Protein AF-A0A0C9VLL1-F1 (afdb_monomer_lite)

Structure (mmCIF, N/CA/C/O backbone):
data_AF-A0A0C9VLL1-F1
#
_entry.id   AF-A0A0C9VLL1-F1
#
loop_
_atom_site.group_PDB
_atom_site.id
_atom_site.type_symbol
_atom_site.label_atom_id
_atom_site.label_alt_id
_atom_site.label_comp_id
_atom_site.label_asym_id
_atom_site.label_entity_id
_atom_site.label_seq_id
_atom_site.pdbx_PDB_ins_code
_atom_site.Cartn_x
_atom_site.Cartn_y
_atom_site.Cartn_z
_atom_site.occupancy
_atom_site.B_iso_or_equiv
_atom_site.auth_seq_id
_atom_site.auth_comp_id
_atom_site.auth_asym_id
_atom_site.auth_atom_id
_atom_site.pdbx_PDB_model_num
ATOM 1 N N . GLY A 1 1 ? 0.682 0.748 -7.495 1.00 79.44 1 GLY A N 1
ATOM 2 C CA . GLY A 1 1 ? 1.869 -0.104 -7.284 1.00 79.44 1 GLY A CA 1
ATOM 3 C C . GLY A 1 1 ? 2.097 -0.518 -5.833 1.00 79.44 1 GLY A C 1
ATOM 4 O O . GLY A 1 1 ? 3.185 -0.269 -5.327 1.00 79.44 1 GLY A O 1
ATOM 5 N N . GLY A 1 2 ? 1.151 -1.237 -5.201 1.00 90.38 2 GLY A N 1
ATOM 6 C CA . GLY A 1 2 ? 1.357 -1.857 -3.873 1.00 90.38 2 GLY A CA 1
ATOM 7 C C . GLY A 1 2 ? 2.268 -3.091 -3.916 1.00 90.38 2 GLY A C 1
ATOM 8 O O . GLY A 1 2 ? 2.819 -3.364 -4.970 1.00 90.38 2 GLY A O 1
ATOM 9 N N . THR A 1 3 ? 2.415 -3.881 -2.848 1.00 95.69 3 THR A N 1
ATOM 10 C CA . THR A 1 3 ? 3.528 -4.856 -2.713 1.00 95.69 3 THR A CA 1
ATOM 11 C C . THR A 1 3 ? 3.688 -5.839 -3.875 1.00 95.69 3 THR A C 1
ATOM 13 O O . THR A 1 3 ? 4.800 -6.066 -4.348 1.00 95.69 3 THR A O 1
ATOM 16 N N . ALA A 1 4 ? 2.591 -6.376 -4.412 1.00 97.44 4 ALA A N 1
ATOM 17 C CA . ALA A 1 4 ? 2.647 -7.255 -5.583 1.00 97.44 4 ALA A CA 1
ATOM 18 C C . ALA A 1 4 ? 2.974 -6.512 -6.897 1.00 97.44 4 ALA A C 1
ATOM 20 O O . ALA A 1 4 ? 3.528 -7.102 -7.821 1.00 97.44 4 ALA A O 1
ATOM 21 N N . GLY A 1 5 ? 2.643 -5.222 -6.991 1.00 96.75 5 GLY A N 1
ATOM 22 C CA . GLY A 1 5 ? 2.743 -4.403 -8.201 1.00 96.75 5 GLY A CA 1
ATOM 23 C C . GLY A 1 5 ? 4.164 -4.306 -8.763 1.00 96.75 5 GLY A C 1
ATOM 24 O O . GLY A 1 5 ? 4.368 -4.750 -9.890 1.00 96.75 5 GLY A O 1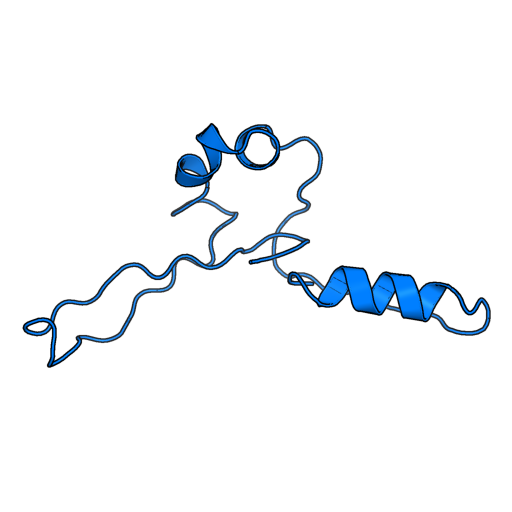
ATOM 25 N N . PRO A 1 6 ? 5.156 -3.782 -8.015 1.00 96.00 6 PRO A N 1
ATOM 26 C CA . PRO A 1 6 ? 6.548 -3.738 -8.457 1.00 96.00 6 PRO A CA 1
ATOM 27 C C . PRO A 1 6 ? 7.125 -5.120 -8.765 1.00 96.00 6 PRO A C 1
ATOM 29 O O . PRO A 1 6 ? 7.881 -5.254 -9.722 1.00 96.00 6 PRO A O 1
ATOM 32 N N . VAL A 1 7 ? 6.744 -6.160 -8.011 1.00 97.81 7 VAL A N 1
ATOM 33 C CA . VAL A 1 7 ? 7.205 -7.535 -8.266 1.00 97.81 7 VAL A CA 1
ATOM 34 C C . VAL A 1 7 ? 6.709 -8.024 -9.625 1.00 97.81 7 VAL A C 1
ATOM 36 O O . VAL A 1 7 ? 7.508 -8.484 -10.438 1.00 97.81 7 VAL A O 1
ATOM 39 N N . ILE A 1 8 ? 5.410 -7.891 -9.900 1.00 97.94 8 ILE A N 1
ATOM 40 C CA . ILE A 1 8 ? 4.818 -8.282 -11.184 1.00 97.94 8 ILE A CA 1
ATOM 41 C C . ILE A 1 8 ? 5.395 -7.433 -12.320 1.00 97.94 8 ILE A C 1
ATOM 43 O O . ILE A 1 8 ? 5.799 -7.988 -13.339 1.00 97.94 8 ILE A O 1
ATOM 47 N N . ALA A 1 9 ? 5.476 -6.110 -12.143 1.00 97.94 9 ALA A N 1
ATOM 48 C CA . ALA A 1 9 ? 6.021 -5.205 -13.149 1.00 97.94 9 ALA A CA 1
ATOM 49 C C . ALA A 1 9 ? 7.458 -5.592 -13.522 1.00 97.94 9 ALA A C 1
ATOM 51 O O . ALA A 1 9 ? 7.742 -5.760 -14.703 1.00 97.94 9 ALA A O 1
ATOM 52 N N . ASN A 1 10 ? 8.313 -5.842 -12.524 1.00 97.94 10 ASN A N 1
ATOM 53 C CA . ASN A 1 10 ? 9.693 -6.274 -12.732 1.00 97.94 10 ASN A CA 1
ATOM 54 C C . ASN A 1 10 ? 9.775 -7.582 -13.539 1.00 97.94 10 ASN A C 1
ATOM 56 O O . ASN A 1 10 ? 10.512 -7.657 -14.518 1.00 97.94 10 ASN A O 1
ATOM 60 N N . ARG A 1 11 ? 8.966 -8.595 -13.189 1.00 98.44 11 ARG A N 1
ATOM 61 C CA . ARG A 1 11 ? 8.934 -9.872 -13.928 1.00 98.44 11 ARG A CA 1
ATOM 62 C C . ARG A 1 11 ? 8.453 -9.713 -15.365 1.00 98.44 11 ARG A C 1
ATOM 64 O O . ARG A 1 11 ? 9.017 -10.318 -16.267 1.00 98.44 11 ARG A O 1
ATOM 71 N N . LEU A 1 12 ? 7.430 -8.892 -15.595 1.00 98.31 12 LEU A N 1
ATOM 72 C CA . LEU A 1 12 ? 6.926 -8.636 -16.945 1.00 98.31 12 LEU A CA 1
ATOM 73 C C . LEU A 1 12 ? 7.964 -7.908 -17.813 1.00 98.31 12 LEU A C 1
ATOM 75 O O . LEU A 1 12 ? 8.084 -8.222 -18.996 1.00 98.31 12 LEU A O 1
ATOM 79 N N . THR A 1 13 ? 8.743 -6.989 -17.230 1.00 98.25 13 THR A N 1
ATOM 80 C CA . THR A 1 13 ? 9.801 -6.256 -17.945 1.00 98.25 13 THR A CA 1
ATOM 81 C C . THR A 1 13 ? 11.039 -7.091 -18.284 1.00 98.25 13 THR A C 1
ATOM 83 O O . THR A 1 13 ? 11.850 -6.644 -19.089 1.00 98.25 13 THR A O 1
ATOM 86 N N . GLU A 1 14 ? 11.190 -8.311 -17.748 1.00 98.50 14 GLU A N 1
ATOM 87 C CA . GLU A 1 14 ? 12.274 -9.230 -18.152 1.00 98.50 14 GLU A CA 1
ATOM 88 C C . GLU A 1 14 ? 12.175 -9.622 -19.639 1.00 98.50 14 GLU A C 1
ATOM 90 O O . GLU A 1 14 ? 13.175 -9.975 -20.264 1.00 98.50 14 GLU A O 1
ATOM 95 N N . ASN A 1 15 ? 10.979 -9.541 -20.234 1.00 98.38 15 ASN A N 1
ATOM 96 C CA . ASN A 1 15 ? 10.796 -9.733 -21.665 1.00 98.38 15 ASN A CA 1
ATOM 97 C C . ASN A 1 15 ? 10.923 -8.389 -22.412 1.00 98.38 15 ASN A C 1
ATOM 99 O O . ASN A 1 15 ? 10.003 -7.572 -22.339 1.00 98.38 15 ASN A O 1
ATOM 103 N N . PRO A 1 16 ? 11.971 -8.182 -23.234 1.00 97.75 16 PRO A N 1
ATOM 104 C CA . PRO A 1 16 ? 12.210 -6.903 -23.907 1.00 97.75 16 PRO A CA 1
ATOM 105 C C . PRO A 1 16 ? 11.163 -6.557 -24.978 1.00 97.75 16 PRO A C 1
ATOM 107 O O . PRO A 1 16 ? 11.156 -5.444 -25.493 1.00 97.75 16 PRO A O 1
ATOM 110 N N . ARG A 1 17 ? 10.277 -7.497 -25.342 1.00 98.44 17 ARG A N 1
ATOM 111 C CA . ARG A 1 17 ? 9.173 -7.253 -26.286 1.00 98.44 17 ARG A CA 1
ATOM 112 C C . ARG A 1 17 ? 7.936 -6.636 -25.629 1.00 98.44 17 ARG A C 1
ATOM 114 O O . ARG A 1 17 ? 6.980 -6.337 -26.338 1.00 98.44 17 ARG A O 1
ATOM 121 N N . ILE A 1 18 ? 7.913 -6.503 -24.303 1.00 98.25 18 ILE A N 1
ATOM 122 C CA . ILE A 1 18 ? 6.753 -6.028 -23.546 1.00 98.25 18 ILE A CA 1
ATOM 123 C C . ILE A 1 18 ? 7.073 -4.662 -22.939 1.00 98.25 18 ILE A C 1
ATOM 125 O O . ILE A 1 18 ? 8.066 -4.499 -22.236 1.00 98.25 18 ILE A O 1
ATOM 129 N N . SER A 1 19 ? 6.198 -3.683 -23.170 1.00 98.38 19 SER A N 1
ATOM 130 C CA . SER A 1 19 ? 6.219 -2.404 -22.456 1.00 98.38 19 SER A CA 1
ATOM 131 C C . SER A 1 19 ? 5.229 -2.448 -21.295 1.00 98.38 19 SER A C 1
ATOM 133 O O . SER A 1 19 ? 4.065 -2.801 -21.482 1.00 98.38 19 SER A O 1
ATOM 135 N N . VAL A 1 20 ? 5.686 -2.089 -20.097 1.00 98.25 20 VAL A N 1
ATOM 136 C CA . VAL A 1 20 ? 4.890 -2.133 -18.864 1.00 98.25 20 VAL A CA 1
ATOM 137 C C . VAL A 1 20 ? 4.754 -0.724 -18.300 1.00 98.25 20 VAL A C 1
ATOM 139 O O . VAL A 1 20 ? 5.748 -0.018 -18.151 1.00 98.25 20 VAL A O 1
ATOM 142 N N . LEU A 1 21 ? 3.529 -0.332 -17.951 1.00 97.88 21 LEU A N 1
ATOM 143 C CA . LEU A 1 21 ? 3.241 0.893 -17.209 1.00 97.88 21 LEU A CA 1
ATOM 144 C C . LEU A 1 21 ? 2.760 0.523 -15.803 1.00 97.88 21 LEU A C 1
ATOM 146 O O . LEU A 1 21 ? 1.744 -0.152 -15.650 1.00 97.88 21 LEU A O 1
ATOM 150 N N . LEU A 1 22 ? 3.476 0.988 -14.781 1.00 97.19 22 LEU A N 1
ATOM 151 C CA . LEU A 1 22 ? 3.065 0.873 -13.385 1.00 97.19 22 LEU A CA 1
ATOM 152 C C . LEU A 1 22 ? 2.571 2.234 -12.893 1.00 97.19 22 LEU A C 1
ATOM 154 O O . LEU A 1 22 ? 3.339 3.190 -12.855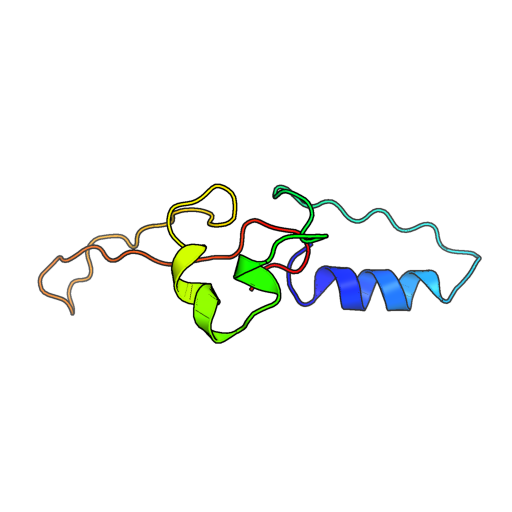 1.00 97.19 22 LEU A O 1
ATOM 158 N N . ILE A 1 23 ? 1.303 2.304 -12.490 1.00 97.38 23 ILE A N 1
ATOM 159 C CA . ILE A 1 23 ? 0.712 3.508 -11.899 1.00 97.38 23 ILE A CA 1
ATOM 160 C C . ILE A 1 23 ? 0.619 3.322 -10.382 1.00 97.38 23 ILE A C 1
ATOM 162 O O . ILE A 1 23 ? 0.175 2.284 -9.874 1.00 97.38 23 ILE A O 1
ATOM 166 N N . GLU A 1 24 ? 1.069 4.333 -9.652 1.00 97.88 24 GLU A N 1
ATOM 167 C CA . GLU A 1 24 ? 0.987 4.451 -8.201 1.00 97.88 24 GLU A CA 1
ATOM 168 C C . GLU A 1 24 ? 0.417 5.829 -7.863 1.00 97.88 24 GLU A C 1
ATOM 170 O O . GLU A 1 24 ? 0.782 6.812 -8.502 1.00 97.88 24 GLU A O 1
ATOM 175 N N . ALA A 1 25 ? -0.518 5.872 -6.912 1.00 97.94 25 ALA A N 1
ATOM 176 C CA . ALA A 1 25 ? -1.161 7.113 -6.490 1.00 97.94 25 ALA A CA 1
ATOM 177 C C . ALA A 1 25 ? -0.285 7.875 -5.487 1.00 97.94 25 ALA A C 1
ATOM 179 O O . ALA A 1 25 ? -0.248 9.105 -5.500 1.00 97.94 25 ALA A O 1
ATOM 180 N N . GLY A 1 26 ? 0.430 7.129 -4.642 1.00 97.00 26 GLY A N 1
ATOM 181 C CA . GLY A 1 26 ? 1.322 7.687 -3.644 1.00 97.00 26 GLY A CA 1
ATOM 182 C C . GLY A 1 26 ? 2.653 8.194 -4.198 1.00 97.00 26 GLY A C 1
ATOM 183 O O . GLY A 1 26 ? 3.032 7.898 -5.334 1.00 97.00 26 GLY A O 1
ATOM 184 N N . PRO A 1 27 ? 3.404 8.945 -3.378 1.00 96.50 27 PRO A N 1
ATOM 185 C CA . PRO A 1 27 ? 4.764 9.353 -3.702 1.00 96.50 27 PRO A CA 1
ATOM 186 C C . PRO A 1 27 ? 5.724 8.160 -3.872 1.00 96.50 27 PRO A C 1
ATOM 188 O O . PRO A 1 27 ? 5.434 7.009 -3.536 1.00 96.50 27 PRO A O 1
ATOM 191 N N . ASN A 1 28 ? 6.917 8.471 -4.376 1.00 94.75 28 ASN A N 1
ATOM 192 C CA . ASN A 1 28 ? 8.091 7.598 -4.346 1.00 94.75 28 ASN A CA 1
ATOM 193 C C . ASN A 1 28 ? 8.507 7.269 -2.889 1.00 94.75 28 ASN A C 1
ATOM 195 O O . ASN A 1 28 ? 8.258 8.056 -1.975 1.00 94.75 28 ASN A O 1
ATOM 199 N N . ASN A 1 29 ? 9.164 6.124 -2.682 1.00 93.88 29 ASN A N 1
ATOM 200 C CA . ASN A 1 29 ? 9.735 5.678 -1.406 1.00 93.88 29 ASN A CA 1
ATOM 201 C C . ASN A 1 29 ? 11.255 5.937 -1.260 1.00 93.88 29 ASN A C 1
ATOM 203 O O . ASN A 1 29 ? 11.838 5.638 -0.214 1.00 93.88 29 ASN A O 1
ATOM 207 N N . GLU A 1 30 ? 11.922 6.478 -2.280 1.00 95.88 30 GLU A N 1
ATOM 208 C CA . GLU A 1 30 ? 13.364 6.743 -2.268 1.00 95.88 30 GLU A CA 1
ATOM 209 C C . GLU A 1 30 ? 13.767 7.823 -1.250 1.00 95.88 30 GLU A C 1
ATOM 211 O O . GLU A 1 30 ? 13.115 8.856 -1.110 1.00 95.88 30 GLU A O 1
ATOM 216 N N . GLY A 1 31 ? 14.867 7.592 -0.524 1.00 95.88 31 GLY A N 1
ATOM 217 C CA . GLY A 1 31 ? 15.423 8.566 0.427 1.00 95.88 31 GLY A CA 1
ATOM 218 C C . GLY A 1 31 ? 14.602 8.795 1.705 1.00 95.88 31 GLY A C 1
ATOM 219 O O . GLY A 1 31 ? 14.966 9.643 2.520 1.00 95.88 31 GLY A O 1
ATOM 220 N N . ILE A 1 32 ? 13.511 8.052 1.926 1.00 96.75 32 ILE A N 1
ATOM 221 C CA . ILE A 1 32 ? 12.634 8.267 3.082 1.00 96.75 32 ILE A CA 1
ATOM 222 C C . ILE A 1 32 ? 13.129 7.474 4.297 1.00 96.75 32 ILE A C 1
ATOM 224 O O . ILE A 1 32 ? 12.829 6.291 4.461 1.00 96.75 32 ILE A O 1
ATOM 228 N N . LEU A 1 33 ? 13.844 8.145 5.207 1.00 97.50 33 LEU A N 1
ATOM 229 C CA . LEU A 1 33 ? 14.436 7.521 6.402 1.00 97.50 33 LEU A CA 1
ATOM 230 C C . LEU A 1 33 ? 13.414 6.749 7.257 1.00 97.50 33 LEU A C 1
ATOM 232 O O . LEU A 1 33 ? 13.708 5.659 7.742 1.00 97.50 33 LEU A O 1
ATOM 236 N N . ASN A 1 34 ? 12.201 7.291 7.413 1.00 97.00 34 ASN A N 1
ATOM 237 C CA . ASN A 1 34 ? 11.140 6.649 8.196 1.00 97.00 34 ASN A CA 1
ATOM 238 C C . ASN A 1 34 ? 10.644 5.322 7.582 1.00 97.00 34 ASN A C 1
ATOM 240 O O . ASN A 1 34 ? 10.061 4.520 8.304 1.00 97.00 34 ASN A O 1
ATOM 244 N N . MET A 1 35 ? 10.872 5.086 6.282 1.00 96.00 35 MET A N 1
ATOM 245 C CA . MET A 1 35 ? 10.583 3.811 5.607 1.00 96.00 35 MET A CA 1
ATOM 246 C C . MET A 1 35 ? 11.776 2.859 5.625 1.00 96.00 35 MET A C 1
ATOM 248 O O . MET A 1 35 ? 11.599 1.649 5.708 1.00 96.00 35 MET A O 1
ATOM 252 N N . GLN A 1 36 ? 12.991 3.399 5.546 1.00 96.56 36 GLN A N 1
ATOM 253 C CA . GLN A 1 36 ? 14.217 2.603 5.499 1.00 96.56 36 GLN A CA 1
ATOM 254 C C . GLN A 1 36 ? 14.578 1.999 6.859 1.00 96.56 36 GLN A C 1
ATOM 256 O O . GLN A 1 36 ? 15.127 0.902 6.916 1.00 96.56 36 GLN A O 1
ATOM 261 N N . VAL A 1 37 ? 14.280 2.706 7.954 1.00 97.88 37 VAL A N 1
ATOM 262 C CA . VAL A 1 37 ? 14.555 2.248 9.321 1.00 97.88 37 VAL A CA 1
ATOM 263 C C . VAL A 1 37 ? 13.302 1.568 9.885 1.00 97.88 37 VAL A C 1
ATOM 265 O O . VAL A 1 37 ? 12.340 2.269 10.205 1.00 97.88 37 VAL A O 1
ATOM 268 N N . PRO A 1 38 ? 13.289 0.236 10.101 1.00 96.38 38 PRO A N 1
ATOM 269 C CA . PRO A 1 38 ? 12.075 -0.481 10.512 1.00 96.38 38 PRO A CA 1
ATOM 270 C C . PRO A 1 38 ? 11.439 0.050 11.805 1.00 96.38 38 PRO A C 1
ATOM 272 O O . PRO A 1 38 ? 10.214 0.132 11.922 1.00 96.38 38 PRO A O 1
ATOM 275 N N . ALA A 1 39 ? 12.272 0.487 12.755 1.00 98.06 39 ALA A N 1
ATOM 276 C CA . ALA A 1 39 ? 11.831 1.065 14.024 1.00 98.06 39 ALA A CA 1
ATOM 277 C C . ALA A 1 39 ? 11.050 2.388 13.870 1.00 98.06 39 ALA A C 1
ATOM 279 O O . ALA A 1 39 ? 10.384 2.816 14.809 1.00 98.06 39 ALA A O 1
ATOM 280 N N . PHE A 1 40 ? 11.125 3.054 12.712 1.00 97.62 40 PHE A N 1
ATOM 281 C CA . PHE A 1 40 ? 10.438 4.320 12.443 1.00 97.62 40 PHE A CA 1
ATOM 282 C C . PHE A 1 40 ? 9.118 4.156 11.685 1.00 97.62 40 PHE A C 1
ATOM 284 O O . PHE A 1 40 ? 8.434 5.155 11.474 1.00 97.62 40 PHE A O 1
ATOM 291 N N . SER A 1 41 ? 8.716 2.931 11.336 1.00 94.50 41 SER A N 1
ATOM 292 C CA . SER A 1 41 ? 7.494 2.654 10.561 1.00 94.50 41 SER A CA 1
ATOM 293 C C . SER A 1 41 ? 6.227 3.304 11.138 1.00 94.50 41 SER A C 1
ATOM 295 O O . SER A 1 41 ? 5.424 3.859 10.390 1.00 94.50 41 SER A O 1
ATOM 297 N N . GLY A 1 42 ? 6.080 3.349 12.467 1.00 95.38 42 GLY A N 1
ATOM 298 C CA . GLY A 1 42 ? 4.955 4.021 13.135 1.00 95.38 42 GLY A CA 1
ATOM 299 C C . GLY A 1 42 ? 4.869 5.537 12.898 1.00 95.38 42 GLY A C 1
ATOM 300 O O . GLY A 1 42 ? 3.842 6.140 13.182 1.00 95.38 42 GLY A O 1
ATOM 301 N N . ARG A 1 43 ? 5.916 6.172 12.355 1.00 96.94 43 ARG A N 1
ATOM 302 C CA . ARG A 1 43 ? 5.927 7.599 11.983 1.00 96.94 43 ARG A CA 1
ATOM 303 C C . ARG A 1 43 ? 5.315 7.870 10.605 1.00 96.94 43 ARG A C 1
ATOM 305 O O . ARG A 1 43 ? 5.236 9.027 10.207 1.00 96.94 43 ARG A O 1
ATOM 312 N N . LEU A 1 44 ? 4.951 6.828 9.856 1.00 96.44 44 LEU A N 1
ATOM 313 C CA . LEU A 1 44 ? 4.399 6.948 8.503 1.00 96.44 44 LEU A CA 1
ATOM 314 C C . LEU A 1 44 ? 2.869 7.055 8.492 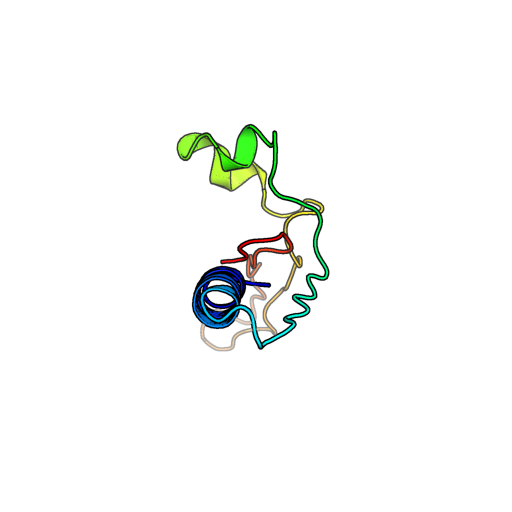1.00 96.44 44 LEU A C 1
ATOM 316 O O . LEU A 1 44 ? 2.309 7.604 7.546 1.00 96.44 44 LEU A O 1
ATOM 320 N N . THR A 1 45 ? 2.192 6.569 9.534 1.00 95.62 45 THR A N 1
ATOM 321 C CA . THR A 1 45 ? 0.729 6.665 9.658 1.00 95.62 45 THR A CA 1
ATOM 322 C C . THR A 1 45 ? 0.281 8.115 9.802 1.00 95.62 45 THR A C 1
ATOM 324 O O . THR A 1 45 ? 0.976 8.901 10.449 1.00 95.62 45 THR A O 1
ATOM 327 N N . ASN A 1 46 ? -0.890 8.462 9.260 1.00 94.62 46 ASN A N 1
ATOM 328 C CA . ASN A 1 46 ? -1.416 9.839 9.234 1.00 94.62 46 ASN A CA 1
ATOM 329 C C . ASN A 1 46 ? -0.495 10.859 8.527 1.00 94.62 46 ASN A C 1
ATOM 331 O O . ASN A 1 46 ? -0.513 12.050 8.842 1.00 94.62 46 ASN A O 1
ATOM 335 N N . THR A 1 47 ? 0.326 10.406 7.579 1.00 96.62 47 THR A N 1
ATOM 336 C CA . THR A 1 47 ? 1.141 11.272 6.711 1.00 96.62 47 THR A CA 1
ATOM 337 C C . THR A 1 47 ? 0.729 11.088 5.249 1.00 96.62 47 THR A C 1
ATOM 339 O O . THR A 1 47 ? -0.157 10.295 4.951 1.00 96.62 47 THR A O 1
ATOM 342 N N . GLN A 1 48 ? 1.407 11.758 4.311 1.00 96.50 48 GLN A N 1
ATOM 343 C CA . GLN A 1 48 ? 1.200 11.547 2.868 1.00 96.50 48 GLN A CA 1
ATOM 344 C C . GLN A 1 48 ? 1.427 10.095 2.395 1.00 96.50 48 GLN A C 1
ATOM 346 O O . GLN A 1 48 ? 1.024 9.750 1.286 1.00 96.50 48 GLN A O 1
ATOM 351 N N . TYR A 1 49 ? 2.078 9.267 3.222 1.00 97.62 49 TYR A N 1
ATOM 352 C CA . TYR A 1 49 ? 2.378 7.860 2.948 1.00 97.62 49 TYR A CA 1
ATOM 353 C C . TYR A 1 49 ? 1.299 6.886 3.438 1.00 97.62 49 TYR A C 1
ATOM 355 O O . TYR A 1 49 ? 1.472 5.671 3.327 1.00 97.62 49 TYR A O 1
ATOM 363 N N . ASP A 1 50 ? 0.202 7.398 3.990 1.00 97.50 50 ASP A N 1
ATOM 364 C CA . ASP A 1 50 ? -0.933 6.625 4.479 1.00 97.50 50 ASP A CA 1
ATOM 365 C C . ASP A 1 50 ? -2.207 7.094 3.774 1.00 97.50 50 ASP A C 1
ATOM 367 O O . ASP A 1 50 ? -2.456 8.291 3.643 1.00 97.50 50 ASP A O 1
ATOM 371 N N . TRP A 1 51 ? -3.036 6.149 3.341 1.00 97.38 51 TRP A N 1
ATOM 372 C CA . TRP A 1 51 ? -4.354 6.450 2.781 1.00 97.38 51 TRP A CA 1
ATOM 373 C C . TRP A 1 51 ? -5.310 7.063 3.808 1.00 97.38 51 TRP A C 1
ATOM 375 O O . TRP A 1 51 ? -6.337 7.621 3.421 1.00 97.38 51 TRP A O 1
ATOM 385 N N . ASN A 1 52 ? -4.983 6.962 5.103 1.00 96.44 52 ASN A N 1
ATOM 386 C CA . ASN A 1 52 ? -5.764 7.525 6.202 1.00 96.44 52 ASN A CA 1
ATOM 387 C C . ASN A 1 52 ? -7.211 6.999 6.218 1.00 96.44 52 ASN A C 1
ATOM 389 O O . ASN A 1 52 ? -8.184 7.737 6.392 1.00 96.44 52 ASN A O 1
ATOM 393 N N . PHE A 1 53 ? -7.366 5.693 5.993 1.00 97.31 53 PHE A N 1
ATOM 394 C CA . PHE A 1 53 ? -8.670 5.056 6.075 1.00 97.31 53 PHE A CA 1
ATOM 395 C C . PHE A 1 53 ? -9.114 4.879 7.521 1.00 97.31 53 PHE A C 1
ATOM 397 O O . PHE A 1 53 ? -8.323 4.645 8.438 1.00 97.31 53 PHE A O 1
ATOM 404 N N . THR A 1 54 ? -10.428 4.915 7.700 1.00 97.69 54 THR A N 1
ATOM 405 C CA . THR A 1 54 ? -11.091 4.556 8.948 1.00 97.69 54 THR A CA 1
ATOM 406 C C . THR A 1 54 ? -12.133 3.488 8.668 1.00 97.69 54 THR A C 1
ATOM 408 O O . THR A 1 54 ? -12.762 3.463 7.607 1.00 97.69 54 THR A O 1
ATOM 411 N N . THR A 1 55 ? -12.302 2.558 9.602 1.00 98.00 55 THR A N 1
ATOM 412 C CA . THR A 1 55 ? -13.390 1.587 9.510 1.00 98.00 55 THR A CA 1
ATOM 413 C C . THR A 1 55 ? -14.725 2.272 9.785 1.00 98.00 55 THR A C 1
ATOM 415 O O . THR A 1 55 ? -14.803 3.257 10.519 1.00 98.00 55 THR A O 1
ATOM 418 N N . VAL A 1 56 ? -15.815 1.720 9.258 1.00 98.06 56 VAL A N 1
ATOM 419 C CA . VAL A 1 56 ? -17.153 2.069 9.760 1.00 98.06 56 VAL A CA 1
ATOM 420 C C . VAL A 1 56 ? -17.290 1.637 11.232 1.00 98.06 56 VAL A C 1
ATOM 422 O O . VAL A 1 56 ? -16.528 0.771 11.676 1.00 98.06 56 VAL A O 1
ATOM 425 N N . PRO A 1 57 ? -18.244 2.180 12.007 1.00 98.38 57 PRO A N 1
ATOM 426 C CA . PRO A 1 57 ? -18.529 1.709 13.362 1.00 98.38 57 PRO A CA 1
ATOM 427 C C . PRO A 1 57 ? -18.695 0.185 13.433 1.00 98.38 57 PRO A C 1
ATOM 429 O O . PRO A 1 57 ? -19.494 -0.398 12.701 1.00 98.38 57 PRO A O 1
ATOM 432 N N . GLN A 1 58 ? -17.936 -0.471 14.309 1.00 98.31 58 GLN A N 1
ATOM 433 C CA . GLN A 1 58 ? -17.951 -1.929 14.442 1.00 98.31 58 GLN A CA 1
ATOM 434 C C . GLN A 1 58 ? -18.834 -2.354 15.620 1.00 98.31 58 GLN A C 1
ATOM 436 O O . GLN A 1 58 ? -18.563 -1.994 16.769 1.00 98.31 58 GLN A O 1
ATOM 441 N N . VAL A 1 59 ? -19.862 -3.168 15.357 1.00 97.94 59 VAL A N 1
ATOM 442 C CA . VAL A 1 59 ? -20.783 -3.679 16.395 1.00 97.94 59 VAL A CA 1
ATOM 443 C C . VAL A 1 59 ? -20.019 -4.450 17.475 1.00 97.94 59 VAL A C 1
ATOM 445 O O . VAL A 1 59 ? -20.208 -4.198 18.661 1.00 97.94 59 VAL A O 1
ATOM 448 N N . GLY A 1 60 ? -19.070 -5.302 17.073 1.00 97.81 60 GLY A N 1
ATOM 449 C CA . GLY A 1 60 ? -18.211 -6.057 17.994 1.00 97.81 60 GLY A CA 1
ATOM 450 C C . GLY A 1 60 ? -17.198 -5.214 18.780 1.00 97.81 60 GLY A C 1
ATOM 451 O O . GLY A 1 60 ? -16.468 -5.758 19.601 1.00 97.81 60 GLY A O 1
ATOM 452 N N . LEU A 1 61 ? -17.130 -3.899 18.543 1.00 97.56 61 LEU A N 1
ATOM 453 C CA . LEU A 1 61 ? -16.236 -2.974 19.247 1.00 97.56 61 LEU A CA 1
ATOM 454 C C . LEU A 1 61 ? -16.999 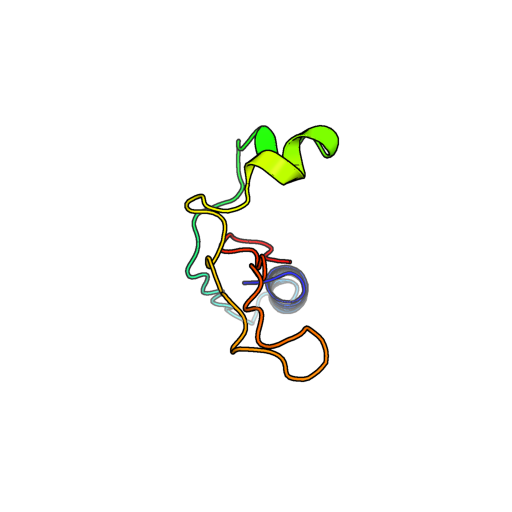-1.800 19.873 1.00 97.56 61 LEU A C 1
ATOM 456 O O . LEU A 1 61 ? -16.443 -0.704 19.973 1.00 97.56 61 LEU A O 1
ATOM 460 N N . ASN A 1 62 ? -18.248 -2.022 20.298 1.00 97.69 62 ASN A N 1
ATOM 461 C CA . ASN A 1 62 ? -19.117 -1.016 20.922 1.00 97.69 62 ASN A CA 1
ATOM 462 C C . ASN A 1 62 ? -19.304 0.240 20.051 1.00 97.69 62 ASN A C 1
ATOM 464 O O . ASN A 1 62 ? -19.263 1.363 20.547 1.00 97.6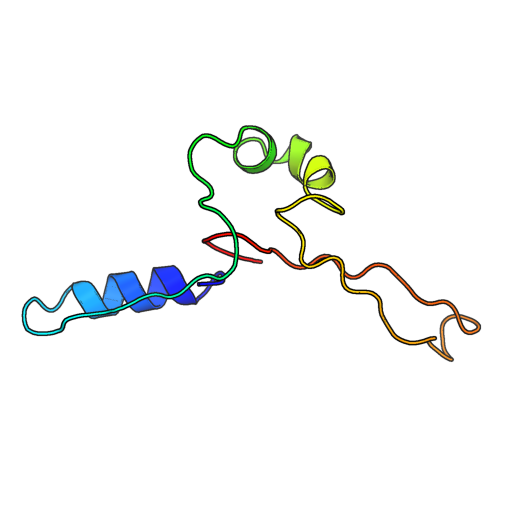9 62 ASN A O 1
ATOM 468 N N . GLY A 1 63 ? -19.445 0.062 18.734 1.00 98.12 63 GLY A N 1
ATOM 469 C CA . GLY A 1 63 ? -19.654 1.165 17.794 1.00 98.12 63 GLY A CA 1
ATOM 470 C C . GLY A 1 63 ? -18.408 2.007 17.509 1.00 98.12 63 GLY A C 1
ATOM 471 O O . GLY A 1 63 ? -18.511 3.041 16.854 1.00 98.12 63 GLY A O 1
ATOM 472 N N . ARG A 1 64 ? -17.217 1.588 17.957 1.00 98.25 64 ARG A N 1
ATOM 473 C CA . ARG A 1 64 ? -15.977 2.304 17.632 1.00 98.25 64 ARG A CA 1
ATOM 474 C C . ARG A 1 64 ? -15.635 2.185 16.146 1.00 98.25 64 ARG A C 1
ATOM 476 O O . ARG A 1 64 ? -15.740 1.108 15.558 1.00 98.25 64 ARG A O 1
ATOM 483 N N . SER A 1 65 ? -15.173 3.297 15.582 1.00 98.00 65 SER A N 1
ATOM 484 C CA . SER A 1 65 ? -14.422 3.357 14.327 1.00 98.00 65 SER A CA 1
ATOM 485 C C . SER A 1 65 ? -12.928 3.360 14.659 1.00 98.00 65 SER A C 1
ATOM 487 O O . SER A 1 65 ? -12.520 3.941 15.668 1.00 98.00 65 SER A O 1
ATOM 489 N N . LEU A 1 66 ? -12.122 2.666 13.858 1.00 97.00 66 LEU A N 1
ATOM 490 C CA . LEU A 1 66 ? -10.683 2.532 14.067 1.00 97.00 66 LEU A CA 1
ATOM 491 C C . LEU A 1 66 ? -9.909 3.033 12.848 1.00 97.00 66 LEU A C 1
ATOM 493 O O . LEU A 1 66 ? -10.351 2.853 11.713 1.00 97.00 66 LEU A O 1
ATOM 497 N N . ALA A 1 67 ? -8.727 3.600 13.092 1.00 96.19 67 ALA A N 1
ATOM 498 C CA . ALA A 1 67 ? -7.755 3.870 12.038 1.00 96.19 67 ALA A CA 1
ATOM 499 C C . ALA A 1 67 ? -7.316 2.556 11.376 1.00 96.19 67 ALA A C 1
ATOM 501 O O . ALA A 1 67 ? -7.073 1.555 12.056 1.00 96.19 67 ALA A O 1
ATOM 502 N N . TYR A 1 68 ? -7.212 2.566 10.050 1.00 96.31 68 TYR A N 1
ATOM 503 C CA . TYR A 1 68 ? -6.850 1.403 9.252 1.00 96.31 68 TYR A CA 1
ATOM 504 C 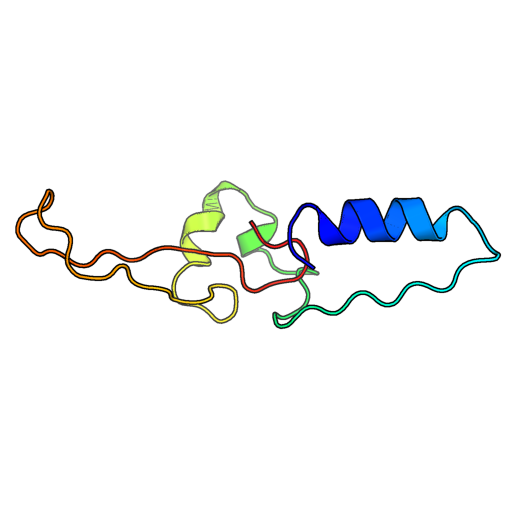C . TYR A 1 68 ? -5.745 1.768 8.264 1.00 96.31 68 TYR A C 1
ATOM 506 O O . TYR A 1 68 ? -6.001 2.091 7.105 1.00 96.31 68 TYR A O 1
ATOM 514 N N . ALA A 1 69 ? -4.508 1.734 8.759 1.00 95.44 69 ALA A N 1
ATOM 515 C CA . ALA A 1 69 ? -3.336 2.155 8.006 1.00 95.44 69 ALA A CA 1
ATOM 516 C C . ALA A 1 69 ? -3.167 1.333 6.721 1.00 95.44 69 ALA A C 1
ATOM 518 O O . ALA A 1 69 ? -3.179 0.096 6.746 1.00 95.44 69 ALA A O 1
ATOM 519 N N . ARG A 1 70 ? -2.981 2.029 5.598 1.00 97.06 70 ARG A N 1
ATOM 520 C CA . ARG A 1 70 ? -2.665 1.428 4.297 1.00 97.06 70 ARG A CA 1
ATOM 521 C C . ARG A 1 70 ? -1.644 2.295 3.583 1.00 97.06 70 ARG A C 1
ATOM 523 O O . ARG A 1 70 ? -1.840 3.497 3.455 1.00 97.06 70 ARG A O 1
ATOM 530 N N . GLY A 1 71 ? -0.581 1.675 3.081 1.00 97.06 71 GLY A N 1
ATOM 531 C CA . GLY A 1 71 ? 0.499 2.360 2.381 1.00 97.06 71 GLY A CA 1
ATOM 532 C C . GLY A 1 71 ? -0.001 3.087 1.136 1.00 97.06 71 GLY A C 1
ATOM 533 O O . GLY A 1 71 ? -0.537 2.469 0.215 1.00 97.06 71 GLY A O 1
ATOM 534 N N . HIS A 1 72 ? 0.203 4.397 1.120 1.00 97.75 72 HIS A N 1
ATOM 535 C CA . HIS A 1 72 ? 0.010 5.282 -0.021 1.00 97.75 72 HIS A CA 1
ATOM 536 C C . HIS A 1 72 ? 1.389 5.725 -0.514 1.00 97.75 72 HIS A C 1
ATOM 538 O O . HIS A 1 72 ? 1.842 6.834 -0.260 1.00 97.75 72 HIS A O 1
ATOM 544 N N . VAL A 1 73 ? 2.122 4.799 -1.126 1.00 97.75 73 VAL A N 1
ATOM 545 C CA . VAL A 1 73 ? 3.497 4.988 -1.603 1.00 97.75 73 VAL A CA 1
ATOM 546 C C . VAL A 1 73 ? 3.835 3.848 -2.562 1.00 97.75 73 VAL A C 1
ATOM 548 O O . VAL A 1 73 ? 3.276 2.754 -2.439 1.00 97.75 73 VAL A O 1
ATOM 551 N N . LEU A 1 74 ? 4.774 4.056 -3.486 1.00 97.31 74 LEU A N 1
ATOM 552 C CA . LEU A 1 74 ? 5.332 2.969 -4.293 1.00 97.31 74 LEU A CA 1
ATOM 553 C C . LEU A 1 74 ? 5.850 1.827 -3.400 1.00 97.31 74 LEU A C 1
ATOM 555 O O . LEU A 1 74 ? 6.673 2.038 -2.512 1.00 97.31 74 LEU A O 1
ATOM 559 N N . GLY A 1 75 ? 5.351 0.611 -3.639 1.00 96.31 75 GLY A N 1
ATOM 560 C CA . GLY A 1 75 ? 5.600 -0.574 -2.811 1.00 96.31 75 GLY A CA 1
ATOM 561 C C . GLY A 1 75 ? 4.453 -0.922 -1.853 1.00 96.31 75 GLY A C 1
ATOM 562 O O . GLY A 1 75 ? 4.292 -2.095 -1.523 1.00 96.31 75 GLY A O 1
ATOM 563 N N . GLY A 1 76 ? 3.601 0.041 -1.485 1.00 95.94 76 GLY A N 1
ATOM 564 C CA . GLY A 1 76 ? 2.388 -0.157 -0.678 1.00 95.94 76 GLY A CA 1
ATOM 565 C C . GLY A 1 76 ? 2.584 -0.889 0.657 1.00 95.94 76 GLY A C 1
ATOM 566 O O . GLY A 1 76 ? 3.552 -0.641 1.372 1.00 95.94 76 GLY A O 1
ATOM 567 N N . SER A 1 77 ? 1.617 -1.748 1.008 1.00 91.06 77 SER A N 1
ATOM 568 C CA . SER A 1 77 ? 1.570 -2.579 2.228 1.00 91.06 77 SER A CA 1
ATOM 569 C C . SER A 1 77 ? 1.358 -4.049 1.915 1.00 91.06 77 SER A C 1
ATOM 571 O O . SER A 1 77 ? 0.655 -4.317 0.911 1.00 91.06 77 SER A O 1
#

Radius of gyration: 16.23 Å; chains: 1; bounding box: 36×21×47 Å

pLDDT: mean 96.75, std 2.46, range [79.44, 98.5]

Foldseek 3Di:
DAQVQVVVQVVQVVDVVDDDDGDAQAEEPPPPPLVVDVVNVVVQPPDSQWPQDWDAQDPVVVGDIDTDTWGRYVHID

Sequence (77 aa):
GGTAGPVIANRLTENPRISVLLIEAGPNNEGILNMQVPAFSGRLTNTQYDWNFTTVPQVGLNGRSLAYARGHVLGGS

Secondary structure (DSSP, 8-state):
--THHHHHHHHHHTSTT-------SSPP-TT-HHHHSGGGGGGSTTSTTB--EEPPPBGGGTTB--EE--B-STT--

Organism: Sphaerobolus stellatus (strain SS14) (NCBI:txid990650)

InterPro domains:
  IPR012132 Glucose-methanol-choline oxidoreductase [PTHR11552] (1-77)
  IPR036188 FAD/NAD(P)-binding domain superfamily [G3DSA:3.50.50.60] (1-77)
  IPR036188 FAD/NAD(P)-binding domain superfamily [SSF51905] (1-77)